Protein AF-A0A7K3BF09-F1 (afdb_monomer_lite)

Secondary structure (DSSP, 8-state):
--HHHHHHHHHHHHHHHHHHHHHHHHHHHHHHHHHHHHHHHHHHHHHHHHHHHHHHHHHHHHHHHHGGGGGG--HHHHHHHHHHHHHHHHHHHHHHHH---HHHHHHHHHHHHHHHHHHHHHHHHTSTT----HHHHHHHHHHHHHHHHHHHHHHHHHHHHHHHHHHSPPP-PPPPP-----

pLDDT: mean 82.43, std 11.71, range [44.44, 94.88]

Structure (mmCIF, N/CA/C/O backbone):
data_AF-A0A7K3BF09-F1
#
_entry.id   AF-A0A7K3BF09-F1
#
loop_
_atom_site.group_PDB
_atom_site.id
_atom_site.type_symbol
_atom_site.label_atom_id
_atom_site.label_alt_id
_atom_site.label_comp_id
_atom_site.label_asym_id
_atom_site.label_entity_id
_atom_site.label_seq_id
_atom_site.pdbx_PDB_ins_code
_atom_site.Cartn_x
_atom_site.Cartn_y
_atom_site.Cartn_z
_atom_site.occupancy
_atom_site.B_iso_or_equiv
_atom_site.auth_seq_id
_atom_site.auth_comp_id
_atom_site.auth_asym_id
_atom_site.auth_atom_id
_atom_site.pdbx_PDB_model_num
ATOM 1 N N . MET A 1 1 ? 43.855 3.390 -68.130 1.00 55.03 1 MET A N 1
ATOM 2 C CA . MET A 1 1 ? 43.190 4.121 -67.025 1.00 55.03 1 MET A CA 1
ATOM 3 C C . MET A 1 1 ? 44.230 4.289 -65.929 1.00 55.03 1 MET A C 1
ATOM 5 O O . MET A 1 1 ? 44.793 3.278 -65.545 1.00 55.03 1 MET A O 1
ATOM 9 N N . SER A 1 2 ? 44.575 5.519 -65.533 1.00 62.72 2 SER A N 1
ATOM 10 C CA . SER A 1 2 ? 45.681 5.781 -64.595 1.00 62.72 2 SER A CA 1
ATOM 11 C C . SER A 1 2 ? 45.340 5.314 -63.176 1.00 62.72 2 SER A C 1
ATOM 13 O O . SER A 1 2 ? 44.215 5.520 -62.718 1.00 62.72 2 SER A O 1
ATOM 15 N N . GLU A 1 3 ? 46.304 4.692 -62.495 1.00 66.94 3 GLU A N 1
ATOM 16 C CA . GLU A 1 3 ? 46.193 4.158 -61.125 1.00 66.94 3 GLU A CA 1
ATOM 17 C C . GLU A 1 3 ? 45.589 5.163 -60.136 1.00 66.94 3 GLU A C 1
ATOM 19 O O . GLU A 1 3 ? 44.781 4.796 -59.287 1.00 66.94 3 GLU A O 1
ATOM 24 N N . GLU A 1 4 ? 45.874 6.451 -60.314 1.00 69.44 4 GLU A N 1
ATOM 25 C CA . GLU A 1 4 ? 45.323 7.552 -59.518 1.00 69.44 4 GLU A CA 1
ATOM 26 C C . GLU A 1 4 ? 43.786 7.582 -59.507 1.00 69.44 4 GLU A C 1
ATOM 28 O O . GLU A 1 4 ? 43.175 7.827 -58.466 1.00 69.44 4 GLU A O 1
ATOM 33 N N . LYS A 1 5 ? 43.131 7.273 -60.637 1.00 72.00 5 LYS A N 1
ATOM 34 C CA . LYS A 1 5 ? 41.661 7.218 -60.710 1.00 72.00 5 LYS A CA 1
ATOM 35 C C . LYS A 1 5 ? 41.100 6.011 -59.963 1.00 72.00 5 LYS A C 1
ATOM 37 O O . LYS A 1 5 ? 40.015 6.112 -59.397 1.00 72.00 5 LYS A O 1
ATOM 42 N N . ALA A 1 6 ? 41.825 4.891 -59.949 1.00 72.25 6 ALA A N 1
ATOM 43 C CA . ALA A 1 6 ? 41.433 3.692 -59.212 1.00 72.25 6 ALA A CA 1
ATOM 44 C C . ALA A 1 6 ? 41.579 3.897 -57.696 1.00 72.25 6 ALA A C 1
ATOM 46 O O . ALA A 1 6 ? 40.680 3.533 -56.939 1.00 72.25 6 ALA A O 1
ATOM 47 N N . VAL A 1 7 ? 42.656 4.562 -57.264 1.00 74.50 7 VAL A N 1
ATOM 48 C CA . VAL A 1 7 ? 42.879 4.947 -55.861 1.00 74.50 7 VAL A CA 1
ATOM 49 C C . VAL A 1 7 ? 41.806 5.929 -55.381 1.00 74.50 7 VAL A C 1
ATOM 51 O O . VAL A 1 7 ? 41.246 5.741 -54.301 1.00 74.50 7 VAL A O 1
ATOM 54 N N . LEU A 1 8 ? 41.445 6.928 -56.196 1.00 74.12 8 LEU A N 1
ATOM 55 C CA . LEU A 1 8 ? 40.387 7.889 -55.862 1.00 74.12 8 LEU A CA 1
ATOM 56 C C . LEU A 1 8 ? 39.009 7.213 -55.717 1.00 74.12 8 LEU A C 1
ATOM 58 O O . LEU A 1 8 ? 38.257 7.520 -54.793 1.00 74.12 8 LEU A O 1
ATOM 62 N N . LEU A 1 9 ? 38.689 6.262 -56.602 1.00 76.50 9 LEU A N 1
ATOM 63 C CA . LEU A 1 9 ? 37.455 5.470 -56.542 1.00 76.50 9 LEU A CA 1
ATOM 64 C C . LEU A 1 9 ? 37.409 4.575 -55.299 1.00 76.50 9 LEU A C 1
ATOM 66 O O . LEU A 1 9 ? 36.387 4.535 -54.616 1.00 76.50 9 LEU A O 1
ATOM 70 N N . ALA A 1 10 ? 38.513 3.901 -54.972 1.00 76.00 10 ALA A N 1
ATOM 71 C CA . ALA A 1 10 ? 38.612 3.079 -53.769 1.00 76.00 10 ALA A CA 1
ATOM 72 C C . ALA A 1 10 ? 38.450 3.918 -52.487 1.00 76.00 10 ALA A C 1
ATOM 74 O O . ALA A 1 10 ? 37.722 3.516 -51.580 1.00 76.00 10 ALA A O 1
ATOM 75 N N . ALA A 1 11 ? 39.056 5.110 -52.435 1.00 74.38 11 ALA A N 1
ATOM 76 C CA . ALA A 1 11 ? 38.911 6.040 -51.316 1.00 74.38 11 ALA A CA 1
ATOM 77 C C . ALA A 1 11 ? 37.466 6.549 -51.159 1.00 74.38 11 ALA A C 1
ATOM 79 O O . ALA A 1 11 ? 36.947 6.589 -50.044 1.00 74.38 11 ALA A O 1
ATOM 80 N N . LEU A 1 12 ? 36.785 6.874 -52.265 1.00 74.62 12 LEU A N 1
ATOM 81 C CA . LEU A 1 12 ? 35.374 7.281 -52.257 1.00 74.62 12 LEU A CA 1
ATOM 82 C C . LEU A 1 12 ? 34.448 6.159 -51.773 1.00 74.62 12 LEU A C 1
ATOM 84 O O . LEU A 1 12 ? 33.561 6.408 -50.959 1.00 74.62 12 LEU A O 1
ATOM 88 N N . ILE A 1 13 ? 34.671 4.923 -52.229 1.00 81.25 13 ILE A N 1
ATOM 89 C CA . ILE A 1 13 ? 33.903 3.751 -51.785 1.00 81.25 13 ILE A CA 1
ATOM 90 C C . ILE A 1 13 ? 34.148 3.486 -50.294 1.00 81.25 13 ILE A C 1
ATOM 92 O O . ILE A 1 13 ? 33.194 3.258 -49.551 1.00 81.25 13 ILE A O 1
ATOM 96 N N . GLY A 1 14 ? 35.399 3.578 -49.833 1.00 73.94 14 GLY A N 1
ATOM 97 C CA . GLY A 1 14 ? 35.750 3.441 -48.419 1.00 73.94 14 GLY A CA 1
ATOM 98 C C . GLY A 1 14 ? 35.088 4.505 -47.538 1.00 73.94 14 GLY A C 1
ATOM 99 O O . GLY A 1 14 ? 34.510 4.175 -46.503 1.00 73.94 14 GLY A O 1
ATOM 100 N N . ALA A 1 15 ? 35.093 5.768 -47.974 1.00 77.62 15 ALA A N 1
ATOM 101 C CA . ALA A 1 15 ? 34.429 6.863 -47.268 1.00 77.62 15 ALA A CA 1
ATOM 102 C C . ALA A 1 15 ? 32.900 6.688 -47.231 1.00 77.62 15 ALA A C 1
ATOM 104 O O . ALA A 1 15 ? 32.284 6.853 -46.177 1.00 77.62 15 ALA A O 1
ATOM 105 N N . ALA A 1 16 ? 32.283 6.288 -48.347 1.00 74.75 16 ALA A N 1
ATOM 106 C CA . ALA A 1 16 ? 30.848 6.016 -48.412 1.00 74.75 16 ALA A CA 1
ATOM 107 C C . ALA A 1 16 ? 30.442 4.838 -47.507 1.00 74.75 16 ALA A C 1
ATOM 109 O O . ALA A 1 16 ? 29.445 4.924 -46.786 1.00 74.75 16 ALA A O 1
ATOM 110 N N . ALA A 1 17 ? 31.238 3.765 -47.487 1.00 77.44 17 ALA A N 1
ATOM 111 C CA . ALA A 1 17 ? 31.029 2.626 -46.598 1.00 77.44 17 ALA A CA 1
ATOM 112 C C . ALA A 1 17 ? 31.164 3.026 -45.119 1.00 77.44 17 ALA A C 1
ATOM 114 O O . ALA A 1 17 ? 30.325 2.641 -44.306 1.00 77.44 17 ALA A O 1
ATOM 115 N N . ALA A 1 18 ? 32.157 3.849 -44.769 1.00 78.06 18 ALA A N 1
ATOM 116 C CA . ALA A 1 18 ? 32.339 4.349 -43.407 1.00 78.06 18 ALA A CA 1
ATOM 117 C C . ALA A 1 18 ? 31.158 5.216 -42.935 1.00 78.06 18 ALA A C 1
ATOM 119 O O . ALA A 1 18 ? 30.708 5.064 -41.800 1.00 78.06 18 ALA A O 1
ATOM 120 N N . ILE A 1 19 ? 30.607 6.072 -43.805 1.00 81.25 19 ILE A N 1
ATOM 121 C CA . ILE A 1 19 ? 29.413 6.880 -43.500 1.00 81.25 19 ILE A CA 1
ATOM 122 C C . ILE A 1 19 ? 28.191 5.982 -43.271 1.00 81.25 19 ILE A C 1
ATOM 124 O O . ILE A 1 19 ? 27.459 6.178 -42.301 1.00 81.25 19 ILE A O 1
ATOM 128 N N . LEU A 1 20 ? 27.982 4.973 -44.122 1.00 81.81 20 LEU A N 1
ATOM 129 C CA . LEU A 1 20 ? 26.885 4.012 -43.971 1.00 81.81 20 LEU A CA 1
ATOM 130 C C . LEU A 1 20 ? 26.991 3.220 -42.664 1.00 81.81 20 LEU A C 1
ATOM 132 O O . LEU A 1 20 ? 26.019 3.134 -41.912 1.00 81.81 20 LEU A O 1
ATOM 136 N N . VAL A 1 21 ? 28.172 2.676 -42.363 1.00 82.88 21 VAL A N 1
ATOM 137 C CA . VAL A 1 21 ? 28.417 1.922 -41.126 1.00 82.88 21 VAL A CA 1
ATOM 138 C C . VAL A 1 21 ? 28.279 2.830 -39.901 1.00 82.88 21 VAL A C 1
ATOM 140 O O . VAL A 1 21 ? 27.625 2.442 -38.935 1.00 82.88 21 VAL A O 1
ATOM 143 N N . GLY A 1 22 ? 28.807 4.056 -39.953 1.00 77.69 22 GLY A N 1
ATOM 144 C CA . GLY A 1 22 ? 28.654 5.055 -38.894 1.00 77.69 22 GLY A CA 1
ATOM 145 C C . GLY A 1 22 ? 27.192 5.441 -38.650 1.00 77.69 22 GLY A C 1
ATOM 146 O O . GLY A 1 22 ? 26.754 5.497 -37.502 1.00 77.69 22 GLY A O 1
ATOM 147 N N . GLY A 1 23 ? 26.404 5.621 -39.713 1.00 80.19 23 GLY A N 1
ATOM 148 C CA . GLY A 1 23 ? 24.969 5.899 -39.626 1.00 80.19 23 GLY A CA 1
ATOM 149 C C . GLY A 1 23 ? 24.168 4.737 -39.031 1.00 80.19 23 GLY A C 1
ATOM 150 O O . GLY A 1 23 ? 23.305 4.953 -38.178 1.00 80.19 23 GLY A O 1
ATOM 151 N N . LEU A 1 24 ? 24.482 3.495 -39.416 1.00 82.19 24 LEU A N 1
ATOM 152 C CA . LEU A 1 24 ? 23.866 2.295 -38.842 1.00 82.19 24 LEU A CA 1
ATOM 153 C C . LEU A 1 24 ? 24.236 2.112 -37.366 1.00 82.19 24 LEU A C 1
ATOM 155 O O . LEU A 1 24 ? 23.359 1.815 -36.554 1.00 82.19 24 LEU A O 1
ATOM 159 N N . ALA A 1 25 ? 25.502 2.332 -37.008 1.00 78.06 25 ALA A N 1
ATOM 160 C CA . ALA A 1 25 ? 25.970 2.279 -35.627 1.00 78.06 25 ALA A CA 1
ATOM 161 C C . ALA A 1 25 ? 25.298 3.358 -34.767 1.00 78.06 25 ALA A C 1
ATOM 163 O O . ALA A 1 25 ? 24.828 3.063 -33.670 1.00 78.06 25 ALA A O 1
ATOM 164 N N . PHE A 1 26 ? 25.161 4.581 -35.287 1.00 79.50 26 PHE A N 1
ATOM 165 C CA . PHE A 1 26 ? 24.436 5.659 -34.618 1.00 79.50 26 PHE A CA 1
ATOM 166 C C . PHE A 1 26 ? 22.953 5.313 -34.424 1.00 79.50 26 PHE A C 1
ATOM 168 O O . PHE A 1 26 ? 22.427 5.430 -33.319 1.00 79.50 26 PHE A O 1
ATOM 175 N N . ALA A 1 27 ? 22.278 4.806 -35.459 1.00 77.44 27 ALA A N 1
ATOM 176 C CA . ALA A 1 27 ? 20.885 4.375 -35.356 1.00 77.44 27 ALA A CA 1
ATOM 177 C C . ALA A 1 27 ? 20.703 3.219 -34.355 1.00 77.44 27 ALA A C 1
ATOM 179 O O . ALA A 1 27 ? 19.726 3.194 -33.602 1.00 77.44 27 ALA A O 1
ATOM 180 N N . ALA A 1 28 ? 21.645 2.272 -34.316 1.00 79.19 28 ALA A N 1
ATOM 181 C CA . ALA A 1 28 ? 21.661 1.189 -33.339 1.00 79.19 28 ALA A CA 1
ATOM 182 C C . ALA A 1 28 ? 21.870 1.716 -31.911 1.00 79.19 28 ALA A C 1
ATOM 184 O O . ALA A 1 28 ? 21.122 1.324 -31.016 1.00 79.19 28 ALA A O 1
ATOM 185 N N . ALA A 1 29 ? 22.800 2.653 -31.711 1.00 74.75 29 ALA A N 1
ATOM 186 C CA . ALA A 1 29 ? 23.048 3.294 -30.423 1.00 74.75 29 ALA A CA 1
ATOM 187 C C . ALA A 1 29 ? 21.816 4.067 -29.926 1.00 74.75 29 ALA A C 1
ATOM 189 O O . ALA A 1 29 ? 21.394 3.886 -28.786 1.00 74.75 29 ALA A O 1
ATOM 190 N N . VAL A 1 30 ? 21.157 4.847 -30.790 1.00 80.81 30 VAL A N 1
ATOM 191 C CA . VAL A 1 30 ? 19.911 5.560 -30.448 1.00 80.81 30 VAL A CA 1
ATOM 192 C C . VAL A 1 30 ? 18.793 4.580 -30.076 1.00 80.81 30 VAL A C 1
ATOM 194 O O . VAL A 1 30 ? 18.089 4.782 -29.082 1.00 80.81 30 VAL A O 1
ATOM 197 N N . ARG A 1 31 ? 18.644 3.478 -30.825 1.00 78.44 31 ARG A N 1
ATOM 198 C CA . ARG A 1 31 ? 17.690 2.400 -30.501 1.00 78.44 31 ARG A CA 1
ATOM 199 C C . ARG A 1 31 ? 18.018 1.703 -29.182 1.00 78.44 31 ARG A C 1
ATOM 201 O O . ARG A 1 31 ? 17.111 1.271 -28.478 1.00 78.44 31 ARG A O 1
ATOM 208 N N . GLN A 1 32 ? 19.294 1.556 -28.852 1.00 79.88 32 GLN A N 1
ATOM 209 C CA . GLN A 1 32 ? 19.719 0.955 -27.594 1.00 79.88 32 GLN A CA 1
ATOM 210 C C . GLN A 1 32 ? 19.424 1.884 -26.415 1.00 79.88 32 GLN A C 1
ATOM 212 O O . GLN A 1 32 ? 18.851 1.433 -25.431 1.00 79.88 32 GLN A O 1
ATOM 217 N N . VAL A 1 33 ? 19.732 3.179 -26.530 1.00 76.44 33 VAL A N 1
ATOM 218 C CA . VAL A 1 33 ? 19.448 4.177 -25.486 1.00 76.44 33 VAL A CA 1
ATOM 219 C C . VAL A 1 33 ? 17.947 4.287 -25.215 1.00 76.44 33 VAL A C 1
ATOM 221 O O . VAL A 1 33 ? 17.534 4.282 -24.059 1.00 76.44 33 VAL A O 1
ATOM 224 N N . THR A 1 34 ? 17.120 4.325 -26.263 1.00 79.75 34 THR A N 1
ATOM 225 C CA . THR A 1 34 ? 15.651 4.359 -26.118 1.00 79.75 34 THR A CA 1
ATOM 226 C C . THR A 1 34 ? 15.115 3.109 -25.425 1.00 79.75 34 THR A C 1
ATOM 228 O O . THR A 1 34 ? 14.362 3.236 -24.463 1.00 79.75 34 THR A O 1
ATOM 231 N N . LYS A 1 35 ? 15.574 1.915 -25.818 1.00 76.62 35 LYS A N 1
ATOM 232 C CA . LYS A 1 35 ? 15.224 0.665 -25.122 1.00 76.62 35 LYS A CA 1
ATOM 233 C C . LYS A 1 35 ? 15.660 0.665 -23.657 1.00 76.62 35 LYS A C 1
ATOM 235 O O . LYS A 1 35 ? 14.892 0.250 -22.797 1.00 76.62 35 LYS A O 1
ATOM 240 N N . SER A 1 36 ? 16.870 1.132 -23.356 1.00 76.12 36 SER A N 1
ATOM 241 C CA . SER A 1 36 ? 17.354 1.222 -21.974 1.00 76.12 36 SER A CA 1
ATOM 242 C C . SER A 1 36 ? 16.503 2.180 -21.139 1.00 76.12 36 SER A C 1
ATOM 244 O O . SER A 1 36 ? 16.180 1.867 -19.997 1.00 76.12 36 SER A O 1
ATOM 246 N N . ALA A 1 37 ? 16.093 3.315 -21.711 1.00 75.38 37 ALA A N 1
ATOM 247 C CA . ALA A 1 37 ? 15.212 4.265 -21.043 1.00 75.38 37 ALA A CA 1
ATOM 248 C C . ALA A 1 37 ? 13.815 3.676 -20.781 1.00 75.38 37 ALA A C 1
ATOM 250 O O . ALA A 1 37 ? 13.260 3.887 -19.706 1.00 75.38 37 ALA A O 1
ATOM 251 N N . GLU A 1 38 ? 13.251 2.914 -21.722 1.00 79.19 38 GLU A N 1
ATOM 252 C CA . GLU A 1 38 ? 11.984 2.192 -21.523 1.00 79.19 38 GLU A CA 1
ATOM 253 C C . GLU A 1 38 ? 12.090 1.184 -20.372 1.00 79.19 38 GLU A C 1
ATOM 255 O O . GLU A 1 38 ? 11.274 1.218 -19.452 1.00 79.19 38 GLU A O 1
ATOM 260 N N . ILE A 1 39 ? 13.146 0.364 -20.360 1.00 80.31 39 ILE A N 1
ATOM 261 C CA . ILE A 1 39 ? 13.388 -0.629 -19.302 1.00 80.31 39 ILE A CA 1
ATOM 262 C C . ILE A 1 39 ? 13.529 0.043 -17.931 1.00 80.31 39 ILE A C 1
ATOM 264 O O . ILE A 1 39 ? 12.939 -0.419 -16.958 1.00 80.31 39 ILE A O 1
ATOM 268 N N . GLN A 1 40 ? 14.275 1.149 -17.843 1.00 77.19 40 GLN A N 1
ATOM 269 C CA . GLN A 1 40 ? 14.436 1.890 -16.587 1.00 77.19 40 GLN A CA 1
ATOM 270 C C . GLN A 1 40 ? 13.110 2.467 -16.082 1.00 77.19 40 GLN A C 1
ATOM 272 O O . GLN A 1 40 ? 12.851 2.442 -14.880 1.00 77.19 40 GLN A O 1
ATOM 277 N N . ARG A 1 41 ? 12.253 2.963 -16.983 1.00 81.38 41 ARG A N 1
ATOM 278 C CA . ARG A 1 41 ? 10.928 3.485 -16.615 1.00 81.38 41 ARG A CA 1
ATOM 279 C C . ARG A 1 41 ? 10.008 2.380 -16.119 1.00 81.38 41 ARG A C 1
ATOM 281 O O . ARG A 1 41 ? 9.346 2.577 -15.104 1.00 81.38 41 ARG A O 1
ATOM 288 N N . ASP A 1 42 ? 10.001 1.232 -16.789 1.00 81.81 42 ASP A N 1
ATOM 289 C CA . ASP A 1 42 ? 9.216 0.077 -16.355 1.00 81.81 42 ASP A CA 1
ATOM 290 C C . ASP A 1 42 ? 9.707 -0.432 -14.994 1.00 81.81 42 ASP A C 1
ATOM 292 O O . ASP A 1 42 ? 8.904 -0.656 -14.091 1.00 81.81 42 ASP A O 1
ATOM 296 N N . GLN A 1 43 ? 11.024 -0.538 -14.797 1.00 82.56 43 GLN A N 1
ATOM 297 C CA . GLN A 1 43 ? 11.602 -0.927 -13.512 1.00 82.56 43 GLN A CA 1
ATOM 298 C C . GLN A 1 43 ? 11.222 0.055 -12.395 1.00 82.56 43 GLN A C 1
ATOM 300 O O . GLN A 1 43 ? 10.799 -0.381 -11.325 1.00 82.56 43 GLN A O 1
ATOM 305 N N . ALA A 1 44 ? 11.325 1.363 -12.646 1.00 85.75 44 ALA A N 1
ATOM 306 C CA . ALA A 1 44 ? 10.943 2.391 -11.682 1.00 85.75 44 ALA A CA 1
ATOM 307 C C . ALA A 1 44 ? 9.447 2.326 -11.338 1.00 85.75 44 ALA A C 1
ATOM 309 O O . ALA A 1 44 ? 9.080 2.448 -10.170 1.00 85.75 44 ALA A O 1
ATOM 310 N N . PHE A 1 45 ? 8.587 2.084 -12.332 1.00 87.12 45 PHE A N 1
ATOM 311 C CA . PHE A 1 45 ? 7.151 1.914 -12.122 1.00 87.12 45 PHE A CA 1
ATOM 312 C C . PHE A 1 45 ? 6.846 0.704 -11.228 1.00 87.12 45 PHE A C 1
ATOM 314 O O . PHE A 1 45 ? 6.179 0.848 -10.203 1.00 87.12 45 PHE A O 1
ATOM 321 N N . TRP A 1 46 ? 7.378 -0.475 -11.565 1.00 84.19 46 TRP A N 1
ATOM 322 C CA . TRP A 1 46 ? 7.134 -1.696 -10.790 1.00 84.19 46 TRP A CA 1
ATOM 323 C C . TRP A 1 46 ? 7.719 -1.624 -9.379 1.00 84.19 46 TRP A C 1
ATOM 325 O O . TRP A 1 46 ? 7.133 -2.160 -8.435 1.00 84.19 46 TRP A O 1
ATOM 335 N N . GLN A 1 47 ? 8.856 -0.945 -9.215 1.00 88.25 47 GLN A N 1
ATOM 336 C CA . GLN A 1 47 ? 9.432 -0.687 -7.902 1.00 88.25 47 GLN A CA 1
ATOM 337 C C . GLN A 1 47 ? 8.519 0.220 -7.069 1.00 88.25 47 GLN A C 1
ATOM 339 O O . GLN A 1 47 ? 8.155 -0.156 -5.957 1.00 88.25 47 GLN A O 1
ATOM 344 N N . ALA A 1 48 ? 8.048 1.338 -7.630 1.00 87.94 48 ALA A N 1
ATOM 345 C CA . ALA A 1 48 ? 7.118 2.238 -6.947 1.00 87.94 48 ALA A CA 1
ATOM 346 C C . ALA A 1 48 ? 5.801 1.542 -6.553 1.00 87.94 48 ALA A C 1
ATOM 348 O O . ALA A 1 48 ? 5.260 1.784 -5.470 1.00 87.94 48 ALA A O 1
ATOM 349 N N . GLN A 1 49 ? 5.293 0.645 -7.402 1.00 89.44 49 GLN A N 1
ATOM 350 C CA . GLN A 1 49 ? 4.101 -0.148 -7.105 1.00 89.44 49 GLN A CA 1
ATOM 351 C C . GLN A 1 49 ? 4.345 -1.131 -5.951 1.00 89.44 49 GLN A C 1
ATOM 353 O O . GLN A 1 49 ? 3.553 -1.178 -5.009 1.00 89.44 49 GLN A O 1
ATOM 358 N N . ARG A 1 50 ? 5.465 -1.867 -5.965 1.00 90.38 50 ARG A N 1
ATOM 359 C CA . ARG A 1 50 ? 5.850 -2.769 -4.864 1.00 90.38 50 ARG A CA 1
ATOM 360 C C . ARG A 1 50 ? 6.013 -2.019 -3.541 1.00 90.38 50 ARG A C 1
ATOM 362 O O . ARG A 1 50 ? 5.552 -2.505 -2.503 1.00 90.38 50 ARG A O 1
ATOM 369 N N . ASP A 1 51 ? 6.639 -0.849 -3.578 1.00 92.19 51 ASP A N 1
ATOM 370 C CA . ASP A 1 51 ? 6.839 -0.015 -2.396 1.00 92.19 51 ASP A CA 1
ATOM 371 C C . ASP A 1 51 ? 5.493 0.477 -1.853 1.00 92.19 51 ASP A C 1
ATOM 373 O O . ASP A 1 51 ? 5.236 0.361 -0.655 1.00 92.19 51 ASP A O 1
ATOM 377 N N . SER A 1 52 ? 4.581 0.903 -2.735 1.00 92.88 52 SER A N 1
ATOM 378 C CA . SER A 1 52 ? 3.215 1.297 -2.358 1.00 92.88 52 SER A CA 1
ATOM 379 C C . SER A 1 52 ? 2.447 0.147 -1.697 1.00 92.88 52 SER A C 1
ATOM 381 O O . SER A 1 52 ? 1.789 0.345 -0.675 1.00 92.88 52 SER A O 1
ATOM 383 N N . TYR A 1 53 ? 2.557 -1.073 -2.238 1.00 94.12 53 TYR A N 1
ATOM 384 C CA . TYR A 1 53 ? 1.892 -2.265 -1.689 1.00 94.12 53 TYR A CA 1
ATOM 385 C C . TYR A 1 53 ? 2.411 -2.573 -0.290 1.00 94.12 53 TYR A C 1
ATOM 387 O O . TYR A 1 53 ? 1.639 -2.784 0.646 1.00 94.12 53 TYR A O 1
ATOM 395 N N . THR A 1 54 ? 3.734 -2.550 -0.144 1.00 94.06 54 THR A N 1
ATOM 396 C CA . THR A 1 54 ? 4.410 -2.830 1.122 1.00 94.06 54 THR A CA 1
ATOM 397 C C . THR A 1 54 ? 4.043 -1.793 2.178 1.00 94.06 54 THR A C 1
ATOM 399 O O . THR A 1 54 ? 3.690 -2.164 3.296 1.00 94.06 54 THR A O 1
ATOM 402 N N . GLN A 1 55 ? 4.072 -0.504 1.832 1.00 94.12 55 GLN A N 1
ATOM 403 C CA . GLN A 1 55 ? 3.725 0.583 2.747 1.00 94.12 55 GLN A CA 1
ATOM 404 C C . GLN A 1 55 ? 2.274 0.487 3.224 1.00 94.12 55 GLN A C 1
ATOM 406 O O . GLN A 1 55 ? 2.032 0.565 4.429 1.00 94.12 55 GLN A O 1
ATOM 411 N N . PHE A 1 56 ? 1.325 0.263 2.308 1.00 94.81 56 PHE A N 1
ATOM 412 C CA . PHE A 1 56 ? -0.089 0.154 2.661 1.00 94.81 56 PHE A CA 1
ATOM 413 C C . PHE A 1 56 ? -0.368 -1.056 3.559 1.00 94.81 56 PHE A C 1
ATOM 415 O O . PHE A 1 56 ? -0.984 -0.912 4.613 1.00 94.81 56 PHE A O 1
ATOM 422 N N . ILE A 1 57 ? 0.128 -2.243 3.191 1.00 94.88 57 ILE A N 1
ATOM 423 C CA . ILE A 1 57 ? -0.073 -3.466 3.985 1.00 94.88 57 ILE A CA 1
ATOM 424 C C . ILE A 1 57 ? 0.601 -3.360 5.355 1.00 94.88 57 ILE A C 1
ATOM 426 O O . ILE A 1 57 ? 0.028 -3.796 6.351 1.00 94.88 57 ILE A O 1
ATOM 430 N N . THR A 1 58 ? 1.790 -2.757 5.431 1.00 94.25 58 THR A N 1
ATOM 431 C CA . THR A 1 58 ? 2.483 -2.544 6.710 1.00 94.25 58 THR A CA 1
ATOM 432 C C . THR A 1 58 ? 1.683 -1.606 7.609 1.00 94.25 58 THR A C 1
ATOM 434 O O . THR A 1 58 ? 1.433 -1.943 8.762 1.00 94.25 58 THR A O 1
ATOM 437 N N . ALA A 1 59 ? 1.217 -0.469 7.081 1.00 93.44 59 ALA A N 1
ATOM 438 C CA . ALA A 1 59 ? 0.380 0.455 7.844 1.00 93.44 59 ALA A CA 1
ATOM 439 C C . ALA A 1 59 ? -0.926 -0.212 8.311 1.00 93.44 59 ALA A C 1
ATOM 441 O O . ALA A 1 59 ? -1.314 -0.057 9.466 1.00 93.44 59 ALA A O 1
ATOM 442 N N . ALA A 1 60 ? -1.569 -1.003 7.448 1.00 93.12 60 ALA A N 1
ATOM 443 C CA . ALA A 1 60 ? -2.788 -1.729 7.787 1.00 93.12 60 ALA A CA 1
ATOM 444 C C . ALA A 1 60 ? -2.552 -2.760 8.904 1.00 93.12 60 ALA A C 1
ATOM 446 O O . ALA A 1 60 ? -3.316 -2.802 9.867 1.00 93.12 60 ALA A O 1
ATOM 447 N N . HIS A 1 61 ? -1.482 -3.556 8.823 1.00 92.88 61 HIS A N 1
ATOM 448 C CA . HIS A 1 61 ? -1.136 -4.514 9.875 1.00 92.88 61 HIS A CA 1
ATOM 449 C C . HIS A 1 61 ? -0.821 -3.838 11.210 1.00 92.88 61 HIS A C 1
ATOM 451 O O . HIS A 1 61 ? -1.279 -4.321 12.245 1.00 92.88 61 HIS A O 1
ATOM 457 N N . GLU A 1 62 ? -0.081 -2.728 11.204 1.00 90.88 62 GLU A N 1
ATOM 458 C CA . GLU A 1 62 ? 0.215 -1.989 12.435 1.00 90.88 62 GLU A CA 1
ATOM 459 C C . GLU A 1 62 ? -1.061 -1.431 13.069 1.00 90.88 62 GLU A C 1
ATOM 461 O O . GLU A 1 62 ? -1.262 -1.600 14.271 1.00 90.88 62 GLU A O 1
ATOM 466 N N . CYS A 1 63 ? -1.987 -0.885 12.273 1.00 89.12 63 CYS A N 1
ATOM 467 C CA . CYS A 1 63 ? -3.300 -0.487 12.779 1.00 89.12 63 CYS A CA 1
ATOM 468 C C . CYS A 1 63 ? -4.042 -1.671 13.425 1.00 89.12 63 CYS A C 1
ATOM 470 O O . CYS A 1 63 ? -4.518 -1.545 14.550 1.00 89.12 63 CYS A O 1
ATOM 472 N N . VAL A 1 64 ? -4.110 -2.843 12.776 1.00 89.00 64 VAL A N 1
ATOM 473 C CA . VAL A 1 64 ? -4.741 -4.041 13.375 1.00 89.00 64 VAL A CA 1
ATOM 474 C C . VAL A 1 64 ? -4.068 -4.445 14.682 1.00 89.00 64 VAL A C 1
ATOM 476 O O . VAL A 1 64 ? -4.755 -4.783 15.648 1.00 89.00 64 VAL A O 1
ATOM 479 N N . ARG A 1 65 ? -2.733 -4.430 14.722 1.00 88.75 65 ARG A N 1
ATOM 480 C CA . ARG A 1 65 ? -1.965 -4.817 15.906 1.00 88.75 65 ARG A CA 1
ATOM 481 C C . ARG A 1 65 ? -2.344 -3.954 17.106 1.00 88.75 65 ARG A C 1
ATOM 483 O O . ARG A 1 65 ? -2.587 -4.507 18.177 1.00 88.75 65 ARG A O 1
ATOM 490 N N . MET A 1 66 ? -2.457 -2.641 16.914 1.00 82.50 66 MET A N 1
ATOM 491 C CA . MET A 1 66 ? -2.865 -1.717 17.977 1.00 82.50 66 MET A CA 1
ATOM 492 C C . MET A 1 66 ? -4.316 -1.929 18.420 1.00 82.50 66 MET A C 1
ATOM 494 O O . MET A 1 66 ? -4.639 -1.816 19.598 1.00 82.50 66 MET A O 1
ATOM 498 N N . LEU A 1 67 ? -5.192 -2.336 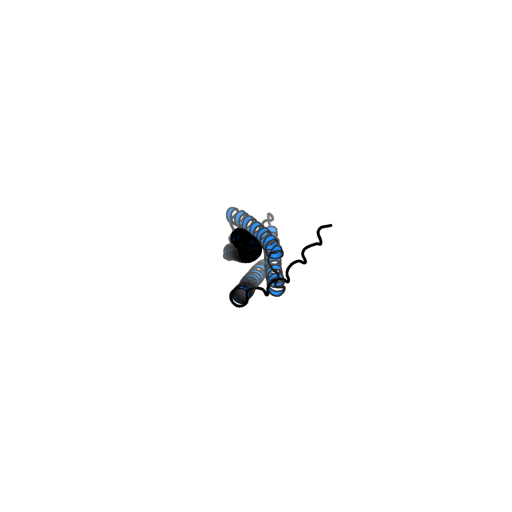17.501 1.00 82.56 67 LEU A N 1
ATOM 499 C CA . LEU A 1 67 ? -6.592 -2.643 17.806 1.00 82.56 67 LEU A CA 1
ATOM 500 C C . LEU A 1 67 ? -6.790 -3.959 18.574 1.00 82.56 67 LEU A C 1
ATOM 502 O O . LEU A 1 67 ? -7.905 -4.256 19.006 1.00 82.56 67 LEU A O 1
ATOM 506 N N . ARG A 1 68 ? -5.748 -4.778 18.762 1.00 80.06 68 ARG A N 1
ATOM 507 C CA . ARG A 1 68 ? -5.867 -6.078 19.441 1.00 80.06 68 ARG A CA 1
ATOM 508 C C . ARG A 1 68 ? -6.249 -5.942 20.916 1.00 80.06 68 ARG A C 1
ATOM 510 O O . ARG A 1 68 ? -7.002 -6.775 21.414 1.00 80.06 68 ARG A O 1
ATOM 517 N N . HIS A 1 69 ? -5.779 -4.886 21.575 1.00 79.94 69 HIS A N 1
ATOM 518 C CA . HIS A 1 69 ? -6.026 -4.608 22.992 1.00 79.94 69 HIS A CA 1
ATOM 519 C C . HIS A 1 69 ? -6.872 -3.348 23.183 1.00 79.94 69 HIS A C 1
ATOM 521 O O . HIS A 1 69 ? -6.693 -2.604 24.144 1.00 79.94 69 HIS A O 1
ATOM 527 N N . PHE A 1 70 ? -7.826 -3.119 22.271 1.00 78.19 70 PHE A N 1
ATOM 528 C CA . PHE A 1 70 ? -8.589 -1.875 22.249 1.00 78.19 70 PHE A CA 1
ATOM 529 C C . PHE A 1 70 ? -9.364 -1.600 23.546 1.00 78.19 70 PHE A C 1
ATOM 531 O O . PHE A 1 70 ? -9.725 -0.464 23.807 1.00 78.19 70 PHE A O 1
ATOM 538 N N . GLU A 1 71 ? -9.623 -2.607 24.377 1.00 77.69 71 GLU A N 1
ATOM 539 C CA . GLU A 1 71 ? -10.347 -2.472 25.644 1.00 77.69 71 GLU A CA 1
ATOM 540 C C . GLU A 1 71 ? -9.565 -1.668 26.698 1.00 77.69 71 GLU A C 1
ATOM 542 O O . GLU A 1 71 ? -10.194 -0.977 27.501 1.00 77.69 71 GLU A O 1
ATOM 547 N N . SER A 1 72 ? -8.229 -1.666 26.639 1.00 78.69 72 SER A N 1
ATOM 548 C CA . SER A 1 72 ? -7.335 -1.057 27.633 1.00 78.69 72 SER A CA 1
ATOM 549 C C . SER A 1 72 ? -6.298 -0.112 27.007 1.00 78.69 72 SER A C 1
ATOM 551 O O . SER A 1 72 ? -5.124 -0.177 27.358 1.00 78.69 72 SER A O 1
ATOM 553 N N . ILE A 1 73 ? -6.721 0.735 26.063 1.00 80.25 73 ILE A N 1
ATOM 554 C CA . ILE A 1 73 ? -5.836 1.690 25.375 1.00 80.25 73 ILE A CA 1
ATOM 555 C C . ILE A 1 73 ? -5.448 2.831 26.329 1.00 80.25 73 ILE A C 1
ATOM 557 O O . ILE A 1 73 ? -6.316 3.526 26.861 1.00 80.25 73 ILE A O 1
ATOM 561 N N . SER A 1 74 ? -4.148 3.039 26.506 1.00 82.12 74 SER A N 1
ATOM 562 C CA . SER A 1 74 ? -3.549 4.195 27.182 1.00 82.12 74 SER A CA 1
ATOM 563 C C . SER A 1 74 ? -3.503 5.444 26.285 1.00 82.12 74 SER A C 1
ATOM 565 O O . SER A 1 74 ? -3.539 5.342 25.063 1.00 82.12 74 SER A O 1
ATOM 567 N N . GLU A 1 75 ? -3.365 6.649 26.856 1.00 79.19 75 GLU A N 1
ATOM 568 C CA . GLU A 1 75 ? -3.241 7.894 26.060 1.00 79.19 75 GLU A CA 1
ATOM 569 C C . GLU A 1 75 ? -2.073 7.866 25.056 1.00 79.19 75 GLU A C 1
ATOM 571 O O . GLU A 1 75 ? -2.205 8.378 23.948 1.00 79.19 75 GLU A O 1
ATOM 576 N N . ALA A 1 76 ? -0.954 7.214 25.388 1.00 83.25 76 ALA A N 1
ATOM 577 C CA . ALA A 1 76 ? 0.163 7.066 24.452 1.00 83.25 76 ALA A CA 1
ATOM 578 C C . ALA A 1 76 ? -0.209 6.178 23.248 1.00 83.25 76 ALA A C 1
ATOM 580 O O . ALA A 1 76 ? 0.102 6.502 22.103 1.00 83.25 76 ALA A O 1
ATOM 581 N N . GLU A 1 77 ? -0.929 5.080 23.487 1.00 84.25 77 GLU A N 1
ATOM 582 C CA . GLU A 1 77 ? -1.407 4.195 22.419 1.00 84.25 77 GLU A CA 1
ATOM 583 C C . GLU A 1 77 ? -2.469 4.879 21.545 1.00 84.25 77 GLU A C 1
ATOM 585 O O . GLU A 1 77 ? -2.536 4.617 20.344 1.00 84.25 77 GLU A O 1
ATOM 590 N N . TRP A 1 78 ? -3.258 5.804 22.102 1.00 82.62 78 TRP A N 1
ATOM 591 C CA . TRP A 1 78 ? -4.190 6.636 21.335 1.00 82.62 78 TRP A CA 1
ATOM 592 C C . TRP A 1 78 ? -3.483 7.503 20.291 1.00 82.62 78 TRP A C 1
ATOM 594 O O . TRP A 1 78 ? -3.915 7.560 19.134 1.00 82.62 78 TRP A O 1
ATOM 604 N N . GLU A 1 79 ? -2.382 8.150 20.671 1.00 86.06 79 GLU A N 1
ATOM 605 C CA . GLU A 1 79 ? -1.561 8.925 19.738 1.00 86.06 79 GLU A CA 1
ATOM 606 C C . GLU A 1 79 ? -0.925 8.032 18.667 1.00 86.06 79 GLU A C 1
ATOM 608 O O . GLU A 1 79 ? -0.908 8.386 17.483 1.00 86.06 79 GLU A O 1
ATOM 613 N N . GLU A 1 80 ? -0.458 6.840 19.045 1.00 87.69 80 GLU A N 1
ATOM 614 C CA . GLU A 1 80 ? 0.088 5.884 18.083 1.00 87.69 80 GLU A CA 1
ATOM 615 C C . GLU A 1 80 ? -0.964 5.380 17.087 1.00 87.69 80 GLU A C 1
ATOM 617 O O . GLU A 1 80 ? -0.676 5.305 15.889 1.00 87.69 80 GLU A O 1
ATOM 622 N N . ILE A 1 81 ? -2.187 5.082 17.539 1.00 85.88 81 ILE A N 1
ATOM 623 C CA . ILE A 1 81 ? -3.306 4.693 16.667 1.00 85.88 81 ILE A CA 1
ATOM 624 C C . ILE A 1 81 ? -3.615 5.814 15.671 1.00 85.88 81 ILE A C 1
ATOM 626 O O . ILE A 1 81 ? -3.762 5.548 14.476 1.00 85.88 81 ILE A O 1
ATOM 630 N N . ALA A 1 82 ? -3.675 7.068 16.130 1.00 86.69 82 ALA A N 1
ATOM 631 C CA . ALA A 1 82 ? -3.912 8.216 15.258 1.00 86.69 82 ALA A CA 1
ATOM 632 C C . ALA A 1 82 ? -2.811 8.359 14.194 1.00 86.69 82 ALA A C 1
ATOM 634 O O . ALA A 1 82 ? -3.107 8.495 13.006 1.00 86.69 82 ALA A O 1
ATOM 635 N N . LYS A 1 83 ? -1.545 8.231 14.602 1.00 90.38 83 LYS A N 1
ATOM 636 C CA . LYS A 1 83 ? -0.384 8.292 13.706 1.00 90.38 83 LYS A CA 1
ATOM 637 C C . LYS A 1 83 ? -0.391 7.177 12.661 1.00 90.38 83 LYS A C 1
ATOM 639 O O . LYS A 1 83 ? -0.082 7.412 11.492 1.00 90.38 83 LYS A O 1
ATOM 644 N N . TRP A 1 84 ? -0.713 5.948 13.058 1.00 91.25 84 TRP A N 1
ATOM 645 C CA . TRP A 1 84 ? -0.780 4.825 12.121 1.00 91.25 84 TRP A CA 1
ATOM 646 C C . TRP A 1 84 ? -1.974 4.929 11.173 1.00 91.25 84 TRP A C 1
ATOM 648 O O . TRP A 1 84 ? -1.833 4.611 9.992 1.00 91.25 84 TRP A O 1
ATOM 658 N N . HIS A 1 85 ? -3.107 5.460 11.634 1.00 91.19 85 HIS A N 1
ATOM 659 C CA . HIS A 1 85 ? -4.253 5.757 10.774 1.00 91.19 85 HIS A CA 1
ATOM 660 C C . HIS A 1 85 ? -3.941 6.841 9.728 1.00 91.19 85 HIS A C 1
ATOM 662 O O . HIS A 1 85 ? -4.296 6.697 8.553 1.00 91.19 85 HIS A O 1
ATOM 668 N N . GLU A 1 86 ? -3.205 7.886 10.106 1.00 92.88 86 GLU A N 1
ATOM 669 C CA . GLU A 1 86 ? -2.722 8.899 9.163 1.00 92.88 86 GLU A CA 1
ATOM 670 C C . GLU A 1 86 ? -1.781 8.279 8.119 1.00 92.88 86 GLU A C 1
ATOM 672 O O . GLU A 1 86 ? -1.987 8.443 6.913 1.00 92.88 86 GLU A O 1
ATOM 677 N N . LYS A 1 87 ? -0.804 7.473 8.555 1.00 94.12 87 LYS A N 1
ATOM 678 C CA . LYS A 1 87 ? 0.089 6.729 7.648 1.00 94.12 87 LYS A CA 1
ATOM 679 C C . LYS A 1 87 ? -0.673 5.801 6.705 1.00 94.12 87 LYS A C 1
ATOM 681 O O . LYS A 1 87 ? -0.325 5.698 5.528 1.00 94.12 87 LYS A O 1
ATOM 686 N N . LEU A 1 88 ? -1.716 5.133 7.192 1.00 94.19 88 LEU A N 1
ATOM 687 C CA . LEU A 1 88 ? -2.592 4.313 6.361 1.00 94.19 88 LEU A CA 1
ATOM 688 C C . LEU A 1 88 ? -3.308 5.168 5.304 1.00 94.19 88 LEU A C 1
ATOM 690 O O . LEU A 1 88 ? -3.401 4.771 4.149 1.00 94.19 88 LEU A O 1
ATOM 694 N N . SER A 1 89 ? -3.777 6.360 5.671 1.00 93.81 89 SER A N 1
ATOM 695 C CA . SER A 1 89 ? -4.446 7.287 4.747 1.00 93.81 89 SER A CA 1
ATOM 696 C C . SER A 1 89 ? -3.505 7.835 3.670 1.00 93.81 89 SER A C 1
ATOM 698 O O . SER A 1 89 ? -3.874 7.908 2.494 1.00 93.81 89 SER A O 1
ATOM 700 N N . LEU A 1 90 ? -2.269 8.163 4.044 1.00 93.81 90 LEU A N 1
ATOM 701 C CA . LEU A 1 90 ? -1.236 8.602 3.106 1.00 93.81 90 LEU A CA 1
ATOM 702 C C . LEU A 1 90 ? -0.824 7.470 2.157 1.00 93.81 90 LEU A C 1
ATOM 704 O O . LEU A 1 90 ? -0.818 7.656 0.940 1.00 93.81 90 LEU A O 1
ATOM 708 N N . SER A 1 91 ? -0.549 6.279 2.695 1.00 94.31 91 SER A N 1
ATOM 709 C CA . SER A 1 91 ? -0.188 5.108 1.883 1.00 94.31 91 SER A CA 1
ATOM 710 C C . SER A 1 91 ? -1.335 4.638 0.987 1.00 94.31 91 SER A C 1
ATOM 712 O O . SER A 1 91 ? -1.079 4.223 -0.137 1.00 94.31 91 SER A O 1
ATOM 714 N N . TYR A 1 92 ? -2.594 4.774 1.417 1.00 94.56 92 TYR A N 1
ATOM 715 C CA . TYR A 1 92 ? -3.767 4.554 0.565 1.00 94.56 92 TYR A CA 1
ATOM 716 C C . TYR A 1 92 ? -3.761 5.496 -0.640 1.00 94.56 92 TYR A C 1
ATOM 718 O O . TYR A 1 92 ? -3.930 5.065 -1.777 1.00 94.56 92 TYR A O 1
ATOM 726 N N . SER A 1 93 ? -3.526 6.785 -0.398 1.00 92.56 93 SER A N 1
ATOM 727 C CA . SER A 1 93 ? -3.513 7.794 -1.459 1.00 92.56 93 SER A CA 1
ATOM 728 C C . SER A 1 93 ? -2.390 7.524 -2.464 1.00 92.56 93 SER A C 1
ATOM 730 O O . SER A 1 93 ? -2.625 7.555 -3.669 1.00 92.56 93 SER A O 1
ATOM 732 N N . ALA A 1 94 ? -1.195 7.169 -1.977 1.00 89.94 94 ALA A N 1
ATOM 733 C CA . ALA A 1 94 ? -0.079 6.746 -2.821 1.00 89.94 94 ALA A CA 1
ATOM 734 C C . ALA A 1 94 ? -0.402 5.466 -3.615 1.00 89.94 94 ALA A C 1
ATOM 736 O O . ALA A 1 94 ? -0.117 5.383 -4.809 1.00 89.94 94 ALA A O 1
ATOM 737 N N . LEU A 1 95 ? -1.061 4.495 -2.979 1.00 91.88 95 LEU A N 1
ATOM 738 C CA . LEU A 1 95 ? -1.484 3.247 -3.607 1.00 91.88 95 LEU A CA 1
ATOM 739 C C . LEU A 1 95 ? -2.455 3.485 -4.773 1.00 91.88 95 LEU A C 1
ATOM 741 O O . LEU A 1 95 ? -2.323 2.850 -5.816 1.00 91.88 95 LEU A O 1
ATOM 745 N N . LEU A 1 96 ? -3.403 4.419 -4.646 1.00 90.56 96 LEU A N 1
ATOM 746 C CA . LEU A 1 96 ? -4.347 4.732 -5.729 1.00 90.56 96 LEU A CA 1
ATOM 747 C C . LEU A 1 96 ? -3.674 5.301 -6.986 1.00 90.56 96 LEU A C 1
ATOM 749 O O . LEU A 1 96 ? -4.234 5.183 -8.079 1.00 90.56 96 LEU A O 1
ATOM 753 N N . LEU A 1 97 ? -2.495 5.912 -6.838 1.00 86.88 97 LEU A N 1
ATOM 754 C CA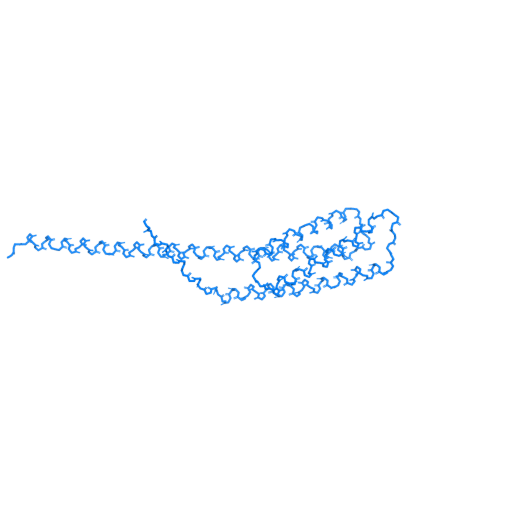 . LEU A 1 97 ? -1.713 6.445 -7.954 1.00 86.88 97 LEU A CA 1
ATOM 755 C C . LEU A 1 97 ? -0.935 5.353 -8.697 1.00 86.88 97 LEU A C 1
ATOM 757 O O . LEU A 1 97 ? -0.615 5.531 -9.871 1.00 86.88 97 LEU A O 1
ATOM 761 N N . THR A 1 98 ? -0.630 4.235 -8.033 1.00 84.81 98 THR A N 1
ATOM 762 C CA . THR A 1 98 ? 0.213 3.162 -8.584 1.00 84.81 98 THR A CA 1
ATOM 763 C C . THR A 1 98 ? -0.573 1.908 -8.972 1.00 84.81 98 THR A C 1
ATOM 765 O O . THR A 1 98 ? -0.148 1.176 -9.862 1.00 84.81 98 THR A O 1
ATOM 768 N N . VAL A 1 99 ? -1.742 1.665 -8.370 1.00 86.81 99 VAL A N 1
ATOM 769 C CA . VAL A 1 99 ? -2.604 0.514 -8.679 1.00 86.81 99 VAL A CA 1
ATOM 770 C C . VAL A 1 99 ? -3.417 0.736 -9.951 1.00 86.81 99 VAL A C 1
ATOM 772 O O . VAL A 1 99 ? -4.294 1.607 -10.012 1.00 86.81 99 VAL A O 1
ATOM 775 N N . LEU A 1 100 ? -3.201 -0.149 -10.925 1.00 80.94 100 LEU A N 1
ATOM 776 C CA . LEU A 1 100 ? -4.033 -0.266 -12.125 1.00 80.94 100 LEU A CA 1
ATOM 777 C C . LEU A 1 100 ? -5.157 -1.302 -11.970 1.00 80.94 100 LEU A C 1
ATOM 779 O O . LEU A 1 100 ? -6.202 -1.155 -12.600 1.00 80.94 100 LEU A O 1
ATOM 783 N N . ASP A 1 101 ? -4.961 -2.325 -11.134 1.00 87.12 101 ASP A N 1
ATOM 784 C CA . ASP A 1 101 ? -5.934 -3.403 -10.951 1.00 87.12 101 ASP A CA 1
ATOM 785 C C . ASP A 1 101 ? -7.171 -2.918 -10.149 1.00 87.12 101 ASP A C 1
ATOM 787 O O . ASP A 1 101 ? -7.032 -2.439 -9.014 1.00 87.12 101 ASP A O 1
ATOM 791 N N . PRO A 1 102 ? -8.391 -3.019 -10.712 1.00 88.56 102 PRO A N 1
ATOM 792 C CA . PRO A 1 102 ? -9.608 -2.554 -10.052 1.00 88.56 102 PRO A CA 1
ATOM 793 C C . PRO A 1 102 ? -9.979 -3.381 -8.811 1.00 88.56 102 PRO A C 1
ATOM 795 O O . PRO A 1 102 ? -10.520 -2.809 -7.865 1.00 88.56 102 PRO A O 1
ATOM 798 N N . GLU A 1 103 ? -9.660 -4.679 -8.772 1.00 90.56 103 GLU A N 1
ATOM 799 C CA . GLU A 1 103 ? -9.904 -5.558 -7.618 1.00 90.56 103 GLU A CA 1
ATOM 800 C C . GLU A 1 103 ? -9.056 -5.098 -6.427 1.00 90.56 103 GLU A C 1
ATOM 802 O O . GLU A 1 103 ? -9.567 -4.905 -5.323 1.00 90.56 103 GLU A O 1
ATOM 807 N N . ILE A 1 104 ? -7.769 -4.816 -6.661 1.00 92.56 104 ILE A N 1
ATOM 808 C CA . ILE A 1 104 ? -6.868 -4.287 -5.623 1.00 92.56 104 ILE A CA 1
ATOM 809 C C . ILE A 1 104 ? -7.372 -2.935 -5.121 1.00 92.56 104 ILE A C 1
ATOM 811 O O . ILE A 1 104 ? -7.384 -2.686 -3.914 1.00 92.56 104 ILE A O 1
ATOM 815 N N . ARG A 1 105 ? -7.814 -2.062 -6.033 1.00 93.19 105 ARG A N 1
ATOM 816 C CA . ARG A 1 105 ? -8.333 -0.737 -5.680 1.00 93.19 105 ARG A CA 1
ATOM 817 C C . ARG A 1 105 ? -9.585 -0.839 -4.805 1.00 93.19 105 ARG A C 1
ATOM 819 O O . ARG A 1 105 ? -9.672 -0.150 -3.789 1.00 93.19 105 ARG A O 1
ATOM 826 N N . GLN A 1 106 ? -10.522 -1.712 -5.169 1.00 92.31 106 GLN A N 1
ATOM 827 C CA . GLN A 1 106 ? -11.738 -1.962 -4.399 1.00 92.31 106 GLN A CA 1
ATOM 828 C C . GLN A 1 106 ? -11.420 -2.538 -3.014 1.00 92.31 106 GLN A C 1
ATOM 830 O O . GLN A 1 106 ? -11.919 -2.031 -2.010 1.00 92.31 106 GLN A O 1
ATOM 835 N N . ASN A 1 107 ? -10.546 -3.541 -2.940 1.00 92.62 107 ASN A N 1
ATOM 836 C CA . ASN A 1 107 ? -10.164 -4.166 -1.674 1.00 92.62 107 ASN A CA 1
ATOM 837 C C . ASN A 1 107 ? -9.438 -3.175 -0.750 1.00 92.62 107 ASN A C 1
ATOM 839 O O . ASN A 1 107 ? -9.748 -3.096 0.440 1.00 92.62 107 ASN A O 1
ATOM 843 N N . ALA A 1 108 ? -8.532 -2.354 -1.291 1.00 94.19 108 ALA A N 1
ATOM 844 C CA . ALA A 1 108 ? -7.861 -1.299 -0.534 1.00 94.19 108 ALA A CA 1
ATOM 845 C C . ALA A 1 108 ? -8.853 -0.251 -0.009 1.00 94.19 108 ALA A C 1
ATOM 847 O O . ALA A 1 108 ? -8.739 0.189 1.136 1.00 94.19 108 ALA A O 1
ATOM 848 N N . HIS A 1 109 ? -9.852 0.113 -0.818 1.00 94.38 109 HIS A N 1
ATOM 849 C CA . HIS A 1 109 ? -10.921 1.015 -0.403 1.00 94.38 109 HIS A CA 1
ATOM 850 C C . HIS A 1 109 ? -11.758 0.423 0.740 1.00 94.38 109 HIS A C 1
ATOM 852 O O . HIS A 1 109 ? -12.016 1.108 1.730 1.00 94.38 109 HIS A O 1
ATOM 858 N N . SER A 1 110 ? -12.123 -0.861 0.662 1.00 92.69 110 SER A N 1
ATOM 859 C CA . SER A 1 110 ? -12.837 -1.551 1.744 1.00 92.69 110 SER A CA 1
ATOM 860 C C . SER A 1 110 ? -12.029 -1.570 3.043 1.00 92.69 110 SER A C 1
ATOM 862 O O . SER A 1 110 ? -12.571 -1.218 4.091 1.00 92.69 110 SER A O 1
ATOM 864 N N . VAL A 1 111 ? -10.732 -1.896 2.983 1.00 93.81 111 VAL A N 1
ATOM 865 C CA . VAL A 1 111 ? -9.832 -1.840 4.150 1.00 93.81 111 VAL A CA 1
ATOM 866 C C . VAL A 1 111 ? -9.810 -0.431 4.746 1.00 93.81 111 VAL A C 1
ATOM 868 O O . VAL A 1 111 ? -10.013 -0.267 5.950 1.00 93.81 111 VAL A O 1
ATOM 871 N N . LYS A 1 112 ? -9.631 0.598 3.910 1.00 94.69 112 LYS A N 1
ATOM 872 C CA . LYS A 1 112 ? -9.603 1.997 4.353 1.00 94.69 112 LYS A CA 1
ATOM 873 C C . LYS A 1 112 ? -10.903 2.410 5.046 1.00 94.69 112 LYS A C 1
ATOM 875 O O . LYS A 1 112 ? -10.857 2.981 6.133 1.00 94.69 112 LYS A O 1
ATOM 880 N N . ASN A 1 113 ? -12.049 2.069 4.463 1.00 93.94 113 ASN A N 1
ATOM 881 C CA . ASN A 1 113 ? -13.360 2.409 5.013 1.00 93.94 113 ASN A CA 1
ATOM 882 C C . ASN A 1 113 ? -13.621 1.738 6.366 1.00 93.94 113 ASN A C 1
ATOM 884 O O . ASN A 1 113 ? -14.203 2.366 7.251 1.00 93.94 113 ASN A O 1
ATOM 888 N N . ILE A 1 114 ? -13.190 0.484 6.541 1.00 92.06 114 ILE A N 1
ATOM 889 C CA . ILE A 1 114 ? -13.295 -0.209 7.831 1.00 92.06 114 ILE A CA 1
ATOM 890 C C . ILE A 1 114 ? -12.446 0.515 8.884 1.00 92.06 114 ILE A C 1
ATOM 892 O O . ILE A 1 114 ? -12.946 0.823 9.966 1.00 92.06 114 ILE A O 1
ATOM 896 N N . PHE A 1 115 ? -11.200 0.877 8.561 1.00 92.19 115 PHE A N 1
ATOM 897 C CA . PHE A 1 115 ? -10.355 1.645 9.480 1.00 92.19 115 PHE A CA 1
ATOM 898 C C . PHE A 1 115 ? -10.920 3.030 9.811 1.00 92.19 115 PHE A C 1
ATOM 900 O O . PHE A 1 115 ? -10.827 3.459 10.957 1.00 92.19 115 PHE A O 1
ATOM 907 N N . ASP A 1 116 ? -11.551 3.713 8.857 1.00 92.25 116 ASP A N 1
ATOM 908 C CA . ASP A 1 116 ? -12.204 5.007 9.097 1.00 92.25 116 ASP A CA 1
ATOM 909 C C . ASP A 1 116 ? -13.445 4.891 9.985 1.00 92.25 116 ASP A C 1
ATOM 911 O O . ASP A 1 116 ? -13.760 5.807 10.746 1.00 92.25 116 ASP A O 1
ATOM 915 N N . ARG A 1 117 ? -14.172 3.772 9.912 1.00 90.56 117 ARG A N 1
ATOM 916 C CA . ARG A 1 117 ? -15.255 3.473 10.860 1.00 90.56 117 ARG A CA 1
ATOM 917 C C . ARG A 1 117 ? -14.707 3.157 12.246 1.00 90.56 117 ARG A C 1
ATOM 919 O O . ARG A 1 117 ? -15.168 3.747 13.216 1.00 90.56 117 ARG A O 1
ATOM 926 N N . LEU A 1 118 ? -13.703 2.286 12.331 1.00 88.31 118 LEU A N 1
ATOM 927 C CA . LEU A 1 118 ? -13.049 1.931 13.590 1.00 88.31 118 LEU A CA 1
ATOM 928 C C . LEU A 1 118 ? -12.474 3.161 14.290 1.00 88.31 118 LEU A C 1
ATOM 930 O O . LEU A 1 118 ? -12.705 3.338 15.480 1.00 88.31 118 LEU A O 1
ATOM 934 N N . LYS A 1 119 ? -11.796 4.046 13.551 1.00 88.31 119 LYS A N 1
ATOM 935 C CA . LYS A 1 119 ? -11.280 5.300 14.099 1.00 88.31 119 LYS A CA 1
ATOM 936 C C . LYS A 1 119 ? -12.391 6.170 14.678 1.00 88.31 119 LYS A C 1
ATOM 938 O O . LYS A 1 119 ? -12.229 6.656 15.786 1.00 88.31 119 LYS A O 1
ATOM 943 N N . ARG A 1 120 ? -13.521 6.326 13.981 1.00 88.38 120 ARG A N 1
ATOM 944 C CA . ARG A 1 120 ? -14.661 7.104 14.497 1.00 88.38 120 ARG A CA 1
ATOM 945 C C . ARG A 1 120 ? -15.212 6.531 15.803 1.00 88.38 120 ARG A C 1
ATOM 947 O O . ARG A 1 120 ? -15.332 7.270 16.771 1.00 88.38 120 ARG A O 1
ATOM 954 N N . LEU A 1 121 ? -15.449 5.219 15.854 1.00 85.62 121 LEU A N 1
ATOM 955 C CA . LEU A 1 121 ? -15.926 4.536 17.067 1.00 85.62 121 LEU A CA 1
ATOM 956 C C . LEU A 1 121 ? -14.947 4.675 18.242 1.00 85.62 121 LEU A C 1
ATOM 958 O O . LEU A 1 121 ? -15.342 4.733 19.405 1.00 85.62 121 LEU A O 1
ATOM 962 N N . LEU A 1 122 ? -13.654 4.700 17.936 1.00 83.19 122 LEU A N 1
ATOM 963 C CA . LEU A 1 122 ? -12.599 4.870 18.919 1.00 83.19 122 LEU A CA 1
ATOM 964 C C . LEU A 1 122 ? -12.469 6.328 19.388 1.00 83.19 122 LEU A C 1
ATOM 966 O O . LEU A 1 122 ? -12.375 6.565 20.588 1.00 83.19 122 LEU A O 1
ATOM 970 N N . ASP A 1 123 ? -12.537 7.300 18.482 1.00 85.19 123 ASP A N 1
ATOM 971 C CA . ASP A 1 123 ? -12.510 8.727 18.819 1.00 85.19 123 ASP A CA 1
ATOM 972 C C . ASP A 1 123 ? -13.728 9.112 19.684 1.00 85.19 123 ASP A C 1
ATOM 974 O O . ASP A 1 123 ? -13.580 9.850 20.657 1.00 85.19 123 ASP A O 1
ATOM 978 N N . GLU A 1 124 ? -14.910 8.540 19.416 1.00 83.62 124 GLU A N 1
ATOM 979 C CA . GLU A 1 124 ? -16.100 8.683 20.273 1.00 83.62 124 GLU A CA 1
ATOM 980 C C . GLU A 1 124 ? -15.824 8.222 21.711 1.00 83.62 124 GLU A C 1
ATOM 982 O O . GLU A 1 124 ? -16.236 8.885 22.668 1.00 83.62 124 GLU A O 1
ATOM 987 N N . ARG A 1 125 ? -15.045 7.142 21.876 1.00 77.75 125 ARG A N 1
ATOM 988 C CA . ARG A 1 125 ? -14.666 6.610 23.190 1.00 77.75 125 ARG A CA 1
ATOM 989 C C . ARG A 1 125 ? -13.761 7.539 23.993 1.00 77.75 125 ARG A C 1
ATOM 991 O O . ARG A 1 125 ? -13.749 7.459 25.218 1.00 77.75 125 ARG A O 1
ATOM 998 N N . ARG A 1 126 ? -13.032 8.428 23.325 1.00 79.00 126 ARG A N 1
ATOM 999 C CA . ARG A 1 126 ? -12.165 9.416 23.974 1.00 79.00 126 ARG A CA 1
ATOM 1000 C C . ARG A 1 126 ? -12.955 10.553 24.640 1.00 79.00 126 ARG A C 1
ATOM 1002 O O . ARG A 1 126 ? -12.383 11.342 25.387 1.00 79.00 126 ARG A O 1
ATOM 1009 N N . THR A 1 127 ? -14.262 10.650 24.389 1.00 81.56 127 THR A N 1
ATOM 1010 C CA . THR A 1 127 ? -15.111 11.701 24.963 1.00 81.56 127 THR A CA 1
ATOM 1011 C C . THR A 1 127 ? -15.226 11.537 26.487 1.00 81.56 127 THR A C 1
ATOM 1013 O O . THR A 1 127 ? -15.606 10.458 26.953 1.00 81.56 127 THR A O 1
ATOM 1016 N N . PRO A 1 128 ? -14.948 12.581 27.293 1.00 77.19 128 PRO A N 1
ATOM 1017 C CA . PRO A 1 128 ? -15.064 12.501 28.747 1.00 77.19 128 PRO A CA 1
ATOM 1018 C C . PRO A 1 128 ? -16.459 12.044 29.193 1.00 77.19 128 PRO A C 1
ATOM 1020 O O . PRO A 1 128 ? -17.469 12.597 28.764 1.00 77.19 128 PRO A O 1
ATOM 1023 N N . GLY A 1 129 ? -16.515 11.034 30.066 1.00 73.81 129 GLY A N 1
ATOM 1024 C CA . GLY A 1 129 ? -17.771 10.479 30.586 1.00 73.81 129 GLY A CA 1
ATOM 1025 C C . GLY A 1 129 ? -18.458 9.456 29.675 1.00 73.81 129 GLY A C 1
ATOM 1026 O O . GLY A 1 129 ? -19.486 8.903 30.063 1.00 73.81 129 GLY A O 1
ATOM 1027 N N . TYR A 1 130 ? -17.899 9.155 28.501 1.00 76.12 130 TYR A N 1
ATOM 1028 C CA . TYR A 1 130 ? -18.422 8.107 27.635 1.00 76.12 130 TYR A CA 1
ATOM 1029 C C . TYR A 1 130 ? -18.009 6.716 28.130 1.00 76.12 130 TYR A C 1
ATOM 1031 O O . TYR A 1 130 ? -16.827 6.381 28.215 1.00 76.12 130 TYR A O 1
ATOM 1039 N N . VAL A 1 131 ? -19.003 5.875 28.414 1.00 75.75 131 VAL A N 1
ATOM 1040 C CA . VAL A 1 131 ? -18.812 4.448 28.682 1.00 75.75 131 VAL A CA 1
ATOM 1041 C C . VAL A 1 131 ? -19.382 3.684 27.488 1.00 75.75 131 VAL A C 1
ATOM 1043 O O . VAL A 1 131 ? -20.599 3.706 27.294 1.00 75.75 131 VAL A O 1
ATOM 1046 N N . PRO A 1 132 ? -18.546 3.029 26.661 1.00 78.62 132 PRO A N 1
ATOM 1047 C CA . PRO A 1 132 ? -19.041 2.303 25.500 1.00 78.62 132 PRO A CA 1
ATOM 1048 C C . PRO A 1 132 ? -19.982 1.182 25.940 1.00 78.62 132 PRO A C 1
ATOM 1050 O O . PRO A 1 132 ? -19.624 0.336 26.762 1.00 78.62 132 PRO A O 1
ATOM 1053 N N . GLY A 1 133 ? -21.179 1.159 25.357 1.00 82.88 133 GLY A N 1
ATOM 1054 C CA . GLY A 1 133 ? -22.108 0.048 25.525 1.00 82.88 133 GLY A CA 1
ATOM 1055 C C . GLY A 1 133 ? -21.537 -1.255 24.956 1.00 82.88 133 GLY A C 1
ATOM 1056 O O . GLY A 1 133 ? -20.658 -1.252 24.089 1.00 82.88 133 GLY A O 1
ATOM 1057 N N . ARG A 1 134 ? -22.078 -2.392 25.408 1.00 85.62 134 ARG A N 1
ATOM 1058 C CA . ARG A 1 134 ? -21.690 -3.730 24.924 1.00 85.62 134 ARG A CA 1
ATOM 1059 C C . ARG A 1 134 ? -21.736 -3.839 23.394 1.00 85.62 134 ARG A C 1
ATOM 1061 O O . ARG A 1 134 ? -20.822 -4.399 22.797 1.00 85.62 134 ARG A O 1
ATOM 1068 N N . GLU A 1 135 ? -22.758 -3.258 22.771 1.00 86.38 135 GLU A N 1
ATOM 1069 C CA . GLU A 1 135 ? -22.954 -3.261 21.314 1.00 86.38 135 GLU A CA 1
ATOM 1070 C C . GLU A 1 135 ? -21.813 -2.568 20.556 1.00 86.38 135 GLU A C 1
ATOM 1072 O O . GLU A 1 135 ? -21.383 -3.039 19.502 1.00 86.38 135 GLU A O 1
ATOM 1077 N N . VAL A 1 136 ? -21.264 -1.483 21.110 1.00 84.38 136 VAL A N 1
ATOM 1078 C CA . VAL A 1 136 ? -20.134 -0.756 20.512 1.00 84.38 136 VAL A CA 1
ATOM 1079 C C . VAL A 1 136 ? -18.876 -1.618 20.552 1.00 84.38 136 VAL A C 1
ATOM 1081 O O . VAL A 1 136 ? -18.181 -1.748 19.546 1.00 84.38 136 VAL A O 1
ATOM 1084 N N . LEU A 1 137 ? -18.608 -2.275 21.685 1.00 85.19 137 LEU A N 1
ATOM 1085 C CA . LEU A 1 137 ? -17.464 -3.182 21.824 1.00 85.19 137 LEU A CA 1
ATOM 1086 C C . LEU A 1 137 ? -17.575 -4.385 20.875 1.00 85.19 137 LEU A C 1
ATOM 1088 O O . LEU A 1 137 ? -16.589 -4.778 20.253 1.00 85.19 137 LEU A O 1
ATOM 1092 N N . GLU A 1 138 ? -18.771 -4.958 20.727 1.00 89.50 138 GLU A N 1
ATOM 1093 C CA . GLU A 1 138 ? -19.027 -6.045 19.776 1.00 89.50 138 GLU A CA 1
ATOM 1094 C C . GLU A 1 138 ? -18.877 -5.587 18.318 1.00 89.50 138 GLU A C 1
ATOM 1096 O O . GLU A 1 138 ? -18.320 -6.323 17.501 1.00 89.50 138 GLU A O 1
ATOM 1101 N N . THR A 1 139 ? -19.284 -4.356 18.002 1.00 89.75 139 THR A N 1
ATOM 1102 C CA . THR A 1 139 ? -19.080 -3.748 16.678 1.00 89.75 139 THR A CA 1
ATOM 1103 C C . THR A 1 139 ? -17.595 -3.564 16.374 1.00 89.75 139 THR A C 1
ATOM 1105 O O . THR A 1 139 ? -17.144 -3.960 15.301 1.00 89.75 139 THR A O 1
ATOM 1108 N N . ILE A 1 140 ? -16.806 -3.054 17.328 1.00 87.31 140 ILE A N 1
ATOM 1109 C CA . ILE A 1 140 ? -15.350 -2.907 17.167 1.00 87.31 140 ILE A CA 1
ATOM 1110 C C . ILE A 1 140 ? -14.689 -4.271 16.929 1.00 87.31 140 ILE A C 1
ATOM 1112 O O . ILE A 1 140 ? -13.870 -4.399 16.018 1.00 87.31 140 ILE A O 1
ATOM 1116 N N . ARG A 1 141 ? -15.064 -5.311 17.692 1.00 89.19 141 ARG A N 1
ATOM 1117 C CA . ARG A 1 141 ? -14.546 -6.676 17.478 1.00 89.19 141 ARG A CA 1
ATOM 1118 C C . ARG A 1 141 ? -14.887 -7.195 16.082 1.00 89.19 141 ARG A C 1
ATOM 1120 O O . ARG A 1 141 ? -14.002 -7.696 15.396 1.00 89.19 141 ARG A O 1
ATOM 1127 N N . ARG A 1 142 ? -16.138 -7.028 15.643 1.00 91.50 142 ARG A N 1
ATOM 1128 C CA . ARG A 1 142 ? -16.589 -7.466 14.316 1.00 91.50 142 ARG A CA 1
ATOM 1129 C C . ARG A 1 142 ? -15.835 -6.754 13.194 1.00 91.50 142 ARG A C 1
ATOM 1131 O O . ARG A 1 142 ? -15.318 -7.419 12.304 1.00 91.50 142 ARG A O 1
ATOM 1138 N N . GLU A 1 143 ? -15.742 -5.427 13.240 1.00 90.06 143 GLU A N 1
ATOM 1139 C CA . GLU A 1 143 ? -15.029 -4.644 12.220 1.00 90.06 143 GLU A CA 1
ATOM 1140 C C . GLU A 1 143 ? -13.526 -4.975 12.212 1.00 90.06 143 GLU A C 1
ATOM 1142 O O . GLU A 1 143 ? -12.925 -5.072 11.143 1.00 90.06 143 GLU A O 1
ATOM 1147 N N . ARG A 1 144 ? -12.917 -5.229 13.379 1.00 88.81 144 ARG A N 1
ATOM 1148 C CA . ARG A 1 144 ? -11.531 -5.716 13.472 1.00 88.81 144 ARG A CA 1
ATOM 1149 C C . ARG A 1 144 ? -11.367 -7.066 12.768 1.00 88.81 144 ARG A C 1
ATOM 1151 O O . ARG A 1 144 ? -10.435 -7.247 11.991 1.00 88.81 144 ARG A O 1
ATOM 1158 N N . ASP A 1 145 ? -12.256 -8.017 13.015 1.00 90.62 145 ASP A N 1
ATOM 1159 C CA . ASP A 1 145 ? -12.150 -9.342 12.398 1.00 90.62 145 ASP A CA 1
ATOM 1160 C C . ASP A 1 145 ? -12.393 -9.263 10.878 1.00 90.62 145 ASP A C 1
ATOM 1162 O O . ASP A 1 145 ? -11.689 -9.899 10.090 1.00 90.62 145 ASP A O 1
ATOM 1166 N N . MET A 1 146 ? -13.312 -8.394 10.443 1.00 91.44 146 MET A N 1
ATOM 1167 C CA . MET A 1 146 ? -13.521 -8.084 9.027 1.00 91.44 146 MET A CA 1
ATOM 1168 C C . MET A 1 146 ? -12.279 -7.469 8.376 1.00 91.44 146 MET A C 1
ATOM 1170 O O . MET A 1 146 ? -11.926 -7.864 7.264 1.00 91.44 146 MET A O 1
ATOM 1174 N N . VAL A 1 147 ? -11.593 -6.529 9.043 1.00 91.69 147 VAL A N 1
ATOM 1175 C CA . VAL A 1 147 ? -10.404 -5.891 8.459 1.00 91.69 147 VAL A CA 1
ATOM 1176 C C . VAL A 1 147 ? -9.239 -6.865 8.336 1.00 91.69 147 VAL A C 1
ATOM 1178 O O . VAL A 1 147 ? -8.522 -6.816 7.342 1.00 91.69 147 VAL A O 1
ATOM 1181 N N . VAL A 1 148 ? -9.074 -7.791 9.287 1.00 91.25 148 VAL A N 1
ATOM 1182 C CA . VAL A 1 148 ? -8.053 -8.849 9.206 1.00 91.25 148 VAL A CA 1
ATOM 1183 C C . VAL A 1 148 ? -8.251 -9.691 7.946 1.00 91.25 148 VAL A C 1
ATOM 1185 O O . VAL A 1 148 ? -7.301 -9.898 7.188 1.00 91.25 148 VAL A O 1
ATOM 1188 N N . ASN A 1 149 ? -9.488 -10.116 7.683 1.00 91.94 149 ASN A N 1
ATOM 1189 C CA . ASN A 1 149 ? -9.815 -10.888 6.486 1.00 91.94 149 ASN A CA 1
ATOM 1190 C C . ASN A 1 149 ? -9.601 -10.064 5.207 1.00 91.94 149 ASN A C 1
ATOM 1192 O O . ASN A 1 149 ? -8.933 -10.530 4.283 1.00 91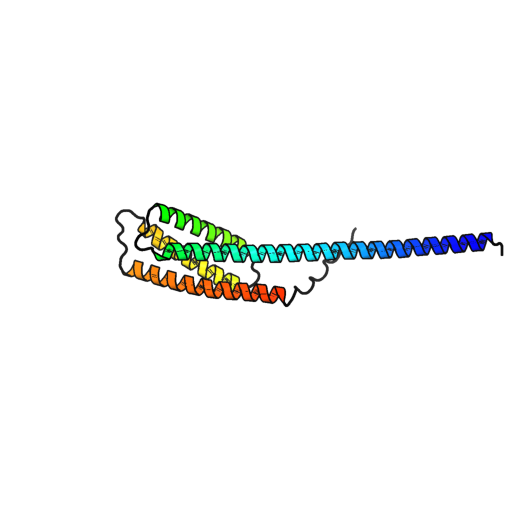.94 149 ASN A O 1
ATOM 1196 N N . ALA A 1 150 ? -10.072 -8.813 5.182 1.00 92.12 150 ALA A N 1
ATOM 1197 C CA . ALA A 1 150 ? -9.918 -7.920 4.033 1.00 92.12 150 ALA A CA 1
ATOM 1198 C C . ALA A 1 150 ? -8.442 -7.619 3.705 1.00 92.12 150 ALA A C 1
ATOM 1200 O O . ALA A 1 150 ? -8.064 -7.561 2.535 1.00 92.12 150 ALA A O 1
ATOM 1201 N N . ILE A 1 151 ? -7.581 -7.471 4.719 1.00 93.81 151 ILE A N 1
ATOM 1202 C CA . ILE A 1 151 ? -6.129 -7.326 4.528 1.00 93.81 151 ILE A CA 1
ATOM 1203 C C . ILE A 1 151 ? -5.537 -8.601 3.914 1.00 93.81 151 ILE A C 1
ATOM 1205 O O . ILE A 1 151 ? -4.691 -8.511 3.022 1.00 93.81 151 ILE A O 1
ATOM 1209 N N . GLY A 1 152 ? -5.985 -9.780 4.355 1.00 92.19 152 GLY A N 1
ATOM 1210 C CA . GLY A 1 152 ? -5.577 -11.064 3.782 1.00 92.19 152 GLY A CA 1
ATOM 1211 C C . GLY A 1 152 ? -5.913 -11.174 2.293 1.00 92.19 152 GLY A C 1
ATOM 1212 O O . GLY A 1 152 ? -5.034 -11.471 1.481 1.00 92.19 152 GLY A O 1
ATOM 1213 N N . GLU A 1 153 ? -7.155 -10.866 1.922 1.00 92.69 153 GLU A N 1
ATOM 1214 C CA . GLU A 1 153 ? -7.614 -10.863 0.527 1.00 92.69 153 GLU A CA 1
ATOM 1215 C C . GLU A 1 153 ? -6.855 -9.844 -0.328 1.00 92.69 153 GLU A C 1
ATOM 1217 O O . GLU A 1 153 ? -6.371 -10.170 -1.417 1.00 92.69 153 GLU A O 1
ATOM 1222 N N . LEU A 1 154 ? -6.673 -8.623 0.184 1.00 94.62 154 LEU A N 1
ATOM 1223 C CA . LEU A 1 154 ? -5.909 -7.583 -0.497 1.00 94.62 154 LEU A CA 1
ATOM 1224 C C . LEU A 1 154 ? -4.459 -8.012 -0.738 1.00 94.62 154 LEU A C 1
ATOM 1226 O O . LEU A 1 154 ? -3.941 -7.847 -1.842 1.00 94.62 154 LEU A O 1
ATOM 1230 N N . ARG A 1 155 ? -3.808 -8.598 0.272 1.00 94.25 155 ARG A N 1
ATOM 1231 C CA . ARG A 1 155 ? -2.434 -9.098 0.158 1.00 94.25 155 ARG A CA 1
ATOM 1232 C C . ARG A 1 155 ? -2.327 -10.170 -0.925 1.00 94.25 155 ARG A C 1
ATOM 1234 O O . ARG A 1 155 ? -1.381 -10.144 -1.709 1.00 94.25 155 ARG A O 1
ATOM 1241 N N . LEU A 1 156 ? -3.284 -11.094 -0.996 1.00 93.56 156 LEU A N 1
ATOM 1242 C CA . LEU A 1 156 ? -3.316 -12.119 -2.042 1.00 93.56 156 LEU A CA 1
ATOM 1243 C C . LEU A 1 156 ? -3.532 -11.512 -3.434 1.00 93.56 156 LEU A C 1
ATOM 1245 O O . LEU A 1 156 ? -2.874 -11.929 -4.386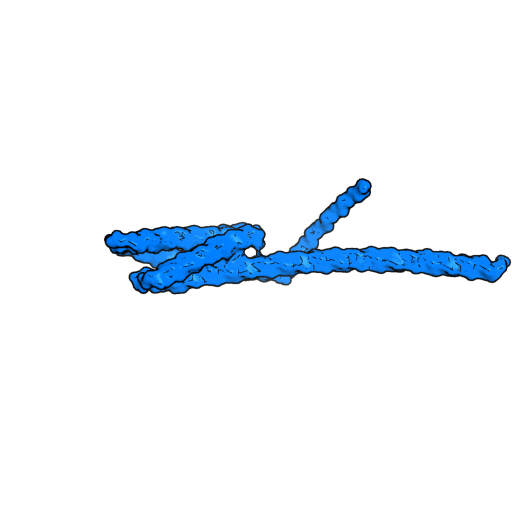 1.00 93.56 156 LEU A O 1
ATOM 1249 N N . ALA A 1 157 ? -4.410 -10.516 -3.572 1.00 93.00 157 ALA A N 1
ATOM 1250 C CA . ALA A 1 157 ? -4.603 -9.797 -4.831 1.00 93.00 157 ALA A CA 1
ATOM 1251 C C . ALA A 1 157 ? -3.316 -9.079 -5.282 1.00 93.00 157 ALA A C 1
ATOM 1253 O O . ALA A 1 157 ? -2.870 -9.277 -6.410 1.00 93.00 157 ALA A O 1
ATOM 1254 N N . MET A 1 158 ? -2.654 -8.357 -4.375 1.00 93.88 158 MET A N 1
ATOM 1255 C CA . MET A 1 158 ? -1.369 -7.692 -4.625 1.00 93.88 158 MET A CA 1
ATOM 1256 C C . MET A 1 158 ? -0.261 -8.670 -5.037 1.00 93.88 158 MET A C 1
ATOM 1258 O O . MET A 1 158 ? 0.491 -8.400 -5.971 1.00 93.88 158 MET A O 1
ATOM 1262 N N . LEU A 1 159 ? -0.157 -9.825 -4.372 1.00 91.81 159 LEU A N 1
ATOM 1263 C CA . LEU A 1 159 ? 0.821 -10.856 -4.730 1.00 91.81 159 LEU A CA 1
ATOM 1264 C C . LEU A 1 159 ? 0.540 -11.461 -6.110 1.00 91.81 159 LEU A C 1
ATOM 1266 O O . LEU A 1 159 ? 1.479 -11.694 -6.872 1.00 91.81 159 LEU A O 1
ATOM 1270 N N . ARG A 1 160 ? -0.735 -11.690 -6.452 1.00 91.25 160 ARG A N 1
ATOM 1271 C CA . ARG A 1 160 ? -1.134 -12.165 -7.786 1.00 91.25 160 ARG A CA 1
ATOM 1272 C C . ARG A 1 160 ? -0.770 -11.152 -8.869 1.00 91.25 160 ARG A C 1
ATOM 1274 O O . ARG A 1 160 ? -0.252 -11.562 -9.904 1.00 91.25 160 ARG A O 1
ATOM 1281 N N . ASP A 1 161 ? -0.993 -9.863 -8.632 1.00 90.12 161 ASP A N 1
ATOM 1282 C CA . ASP A 1 161 ? -0.631 -8.803 -9.579 1.00 90.12 161 ASP A CA 1
ATOM 1283 C C . ASP A 1 161 ? 0.888 -8.714 -9.793 1.00 90.12 161 ASP A C 1
ATOM 1285 O O . ASP A 1 161 ? 1.364 -8.794 -10.926 1.00 90.12 161 ASP A O 1
ATOM 1289 N N . LEU A 1 162 ? 1.670 -8.709 -8.707 1.00 87.88 162 LEU A N 1
ATOM 1290 C CA . LEU A 1 162 ? 3.135 -8.740 -8.790 1.00 87.88 162 LEU A CA 1
ATOM 1291 C C . LEU A 1 162 ? 3.656 -9.996 -9.507 1.00 87.88 162 LEU A C 1
ATOM 1293 O O . LEU A 1 162 ? 4.624 -9.922 -10.264 1.00 87.88 162 LEU A O 1
ATOM 1297 N N . HIS A 1 163 ? 3.022 -11.152 -9.293 1.00 87.62 163 HIS A N 1
ATOM 1298 C CA . HIS A 1 163 ? 3.385 -12.384 -9.988 1.00 87.62 163 HIS A CA 1
ATOM 1299 C C . HIS A 1 163 ? 3.063 -12.311 -11.487 1.00 87.62 163 HIS A C 1
ATOM 1301 O O . HIS A 1 163 ? 3.905 -12.671 -12.309 1.00 87.62 163 HIS A O 1
ATOM 1307 N N . ARG A 1 164 ? 1.886 -11.791 -11.864 1.00 83.75 164 ARG A N 1
ATOM 1308 C CA . ARG A 1 164 ? 1.521 -11.571 -13.275 1.00 83.75 164 ARG A CA 1
ATOM 1309 C C . ARG A 1 164 ? 2.522 -10.653 -13.971 1.00 83.75 164 ARG A C 1
ATOM 1311 O O . ARG A 1 164 ? 2.951 -10.980 -15.074 1.00 83.75 164 ARG A O 1
ATOM 1318 N N . ALA A 1 165 ? 2.935 -9.571 -13.313 1.00 78.56 165 ALA A N 1
ATOM 1319 C CA . ALA A 1 165 ? 3.938 -8.643 -13.827 1.00 78.56 165 ALA A CA 1
ATOM 1320 C C . ALA A 1 165 ? 5.318 -9.296 -14.031 1.00 78.56 165 ALA A C 1
ATOM 1322 O O . ALA A 1 165 ? 6.018 -8.980 -14.991 1.00 78.56 165 ALA A O 1
ATOM 1323 N N . ALA A 1 166 ? 5.701 -10.232 -13.156 1.00 75.94 166 ALA A N 1
ATOM 1324 C CA . ALA A 1 166 ? 6.962 -10.964 -13.264 1.00 75.94 166 ALA A CA 1
ATOM 1325 C C . ALA A 1 166 ? 6.953 -12.023 -14.383 1.00 75.94 166 ALA A C 1
ATOM 1327 O O . ALA A 1 166 ? 7.973 -12.232 -15.036 1.00 75.94 166 ALA A O 1
ATOM 1328 N N . VAL A 1 167 ? 5.815 -12.693 -14.603 1.00 74.94 167 VAL A N 1
ATOM 1329 C CA . VAL A 1 167 ? 5.674 -13.764 -15.610 1.00 74.94 167 VAL A CA 1
ATOM 1330 C C . VAL A 1 167 ? 5.392 -13.203 -17.005 1.00 74.94 167 VAL A C 1
ATOM 1332 O O . VAL A 1 167 ? 5.875 -13.738 -18.000 1.00 74.94 167 VAL A O 1
ATOM 1335 N N . THR A 1 168 ? 4.618 -12.121 -17.089 1.00 62.81 168 THR A N 1
ATOM 1336 C CA . THR A 1 168 ? 4.254 -11.467 -18.349 1.00 62.81 168 THR A CA 1
ATOM 1337 C C . THR A 1 168 ? 4.737 -10.019 -18.303 1.00 62.81 168 THR A C 1
ATOM 1339 O O . THR A 1 168 ? 3.974 -9.144 -17.886 1.00 62.81 168 THR A O 1
ATOM 1342 N N . PRO A 1 169 ? 5.988 -9.728 -18.712 1.00 56.50 169 PRO A N 1
ATOM 1343 C CA . PRO A 1 169 ? 6.429 -8.345 -18.822 1.00 56.50 169 PRO A CA 1
ATOM 1344 C C . PRO A 1 169 ? 5.467 -7.595 -19.758 1.00 56.50 169 PRO A C 1
ATOM 1346 O O . PRO A 1 169 ? 4.994 -8.187 -20.740 1.00 56.50 169 PRO A O 1
ATOM 1349 N N . PRO A 1 170 ? 5.121 -6.330 -19.456 1.00 54.00 170 PRO A N 1
ATOM 1350 C CA . PRO A 1 170 ? 4.104 -5.600 -20.198 1.00 54.00 170 PRO A CA 1
ATOM 1351 C C . PRO A 1 170 ? 4.400 -5.669 -21.697 1.00 54.00 170 PRO A C 1
ATOM 1353 O O . PRO A 1 170 ? 5.529 -5.438 -22.138 1.00 54.00 170 PRO A O 1
ATOM 1356 N N . ARG A 1 171 ? 3.381 -6.021 -22.498 1.00 53.03 171 ARG A N 1
ATOM 1357 C CA . ARG A 1 171 ? 3.471 -5.918 -23.960 1.00 53.03 171 ARG A CA 1
ATOM 1358 C C . ARG A 1 171 ? 3.961 -4.510 -24.269 1.00 53.03 171 ARG A C 1
ATOM 1360 O O . ARG A 1 171 ? 3.305 -3.554 -23.857 1.00 53.03 171 ARG A O 1
ATOM 1367 N N . ARG A 1 172 ? 5.110 -4.425 -24.956 1.00 49.62 172 ARG A N 1
ATOM 1368 C CA . ARG A 1 172 ? 5.741 -3.183 -25.423 1.00 49.62 172 ARG A CA 1
ATOM 1369 C C . ARG A 1 172 ? 4.647 -2.174 -25.743 1.00 49.62 172 ARG A C 1
ATOM 1371 O O . ARG A 1 172 ? 3.839 -2.441 -26.638 1.00 49.62 172 ARG A O 1
ATOM 1378 N N . ARG A 1 173 ? 4.588 -1.057 -25.005 1.00 49.84 173 ARG A N 1
ATOM 1379 C CA . ARG A 1 173 ? 3.738 0.056 -25.435 1.00 49.84 173 ARG A CA 1
ATOM 1380 C C . ARG A 1 173 ? 4.113 0.334 -26.895 1.00 49.84 173 ARG A C 1
ATOM 1382 O O . ARG A 1 173 ? 5.308 0.324 -27.205 1.00 49.84 173 ARG A O 1
ATOM 1389 N N . PRO A 1 174 ? 3.138 0.491 -27.805 1.00 45.69 174 PRO A N 1
ATOM 1390 C CA . PRO A 1 174 ? 3.464 0.864 -29.168 1.00 45.69 174 PRO A CA 1
ATOM 1391 C C . PRO A 1 174 ? 4.327 2.131 -29.109 1.00 45.69 174 PRO A C 1
ATOM 1393 O O . PRO A 1 174 ? 4.067 2.992 -28.260 1.00 45.69 174 PRO A O 1
ATOM 1396 N N . PRO A 1 175 ? 5.385 2.219 -29.932 1.00 44.44 175 PRO A N 1
ATOM 1397 C CA . PRO A 1 175 ? 6.266 3.374 -29.918 1.00 44.44 175 PRO A CA 1
ATOM 1398 C C . PRO A 1 175 ? 5.415 4.632 -30.069 1.00 44.44 175 PRO A C 1
ATOM 1400 O O . PRO A 1 175 ? 4.538 4.692 -30.934 1.00 44.44 175 PRO A O 1
ATOM 1403 N N . VAL A 1 176 ? 5.655 5.618 -29.202 1.00 55.41 176 VAL A N 1
ATOM 1404 C CA . VAL A 1 176 ? 5.052 6.943 -29.354 1.00 55.41 176 VAL A CA 1
ATOM 1405 C C . VAL A 1 176 ? 5.440 7.422 -30.754 1.00 55.41 176 VAL A C 1
ATOM 1407 O O . VAL A 1 176 ? 6.642 7.454 -31.043 1.00 55.41 176 VAL A O 1
ATOM 1410 N N . PRO A 1 177 ? 4.479 7.717 -31.649 1.00 48.00 177 PRO A N 1
ATOM 1411 C CA . PRO A 1 177 ? 4.807 8.182 -32.985 1.00 48.00 177 PRO A CA 1
ATOM 1412 C C . PRO A 1 177 ? 5.679 9.423 -32.833 1.00 48.00 177 PRO A C 1
ATOM 1414 O O . PRO A 1 177 ? 5.306 10.380 -32.156 1.00 48.00 177 PRO A O 1
ATOM 1417 N N . SER A 1 178 ? 6.882 9.367 -33.400 1.00 54.69 178 SER A N 1
ATOM 1418 C CA . SER A 1 178 ? 7.793 10.500 -33.436 1.00 54.69 178 SER A CA 1
ATOM 1419 C C . SER A 1 178 ? 7.058 11.665 -34.085 1.00 54.69 178 SER A C 1
ATOM 1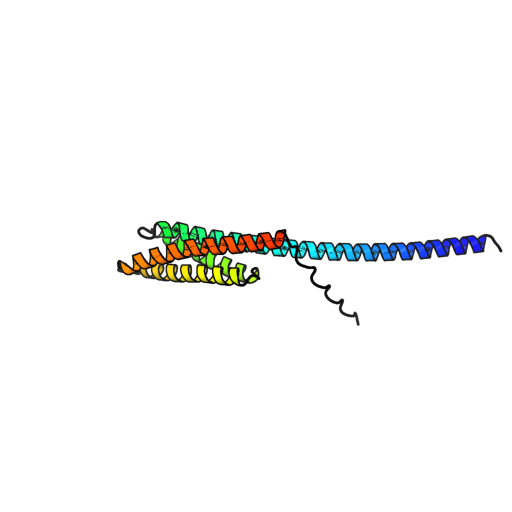421 O O . SER A 1 178 ? 6.734 11.585 -35.272 1.00 54.69 178 SER A O 1
ATOM 1423 N N . SER A 1 179 ? 6.764 12.708 -33.304 1.00 45.59 179 SER A N 1
ATOM 1424 C CA . SER A 1 179 ? 6.157 13.931 -33.820 1.00 45.59 179 SER A CA 1
ATOM 1425 C C . SER A 1 179 ? 6.956 14.402 -35.037 1.00 45.59 179 SER A C 1
ATOM 1427 O O . SER A 1 179 ? 8.191 14.460 -34.949 1.00 45.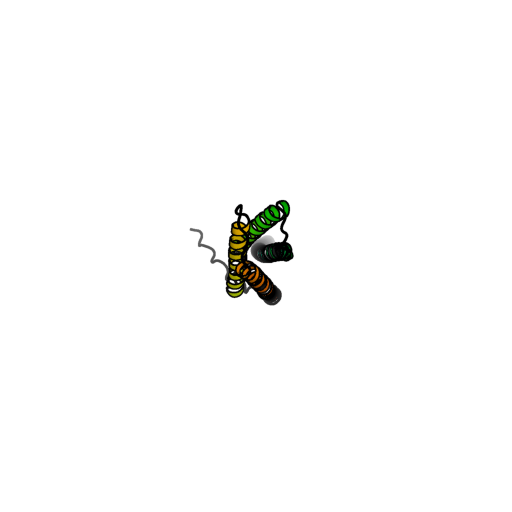59 179 SER A O 1
ATOM 1429 N N . PRO A 1 180 ? 6.301 14.710 -36.169 1.00 52.62 180 PRO A N 1
ATOM 1430 C CA . PRO A 1 180 ? 6.998 15.273 -37.310 1.00 52.62 180 PRO A CA 1
ATOM 1431 C C . PRO A 1 180 ? 7.631 16.587 -36.854 1.00 52.62 180 PRO A C 1
ATOM 1433 O O . PRO A 1 180 ? 6.944 17.477 -36.354 1.00 52.62 180 PRO A O 1
ATOM 1436 N N . ARG A 1 181 ? 8.960 16.675 -36.953 1.00 54.34 181 ARG A N 1
ATOM 1437 C CA . ARG A 1 181 ? 9.660 17.949 -36.796 1.00 54.34 181 ARG A CA 1
ATOM 1438 C C . ARG A 1 181 ? 9.236 18.816 -37.983 1.00 54.34 181 ARG A C 1
ATOM 1440 O O . ARG A 1 181 ? 9.557 18.455 -39.114 1.00 54.34 181 ARG A O 1
ATOM 1447 N N . MET A 1 182 ? 8.452 19.861 -37.714 1.00 49.47 182 MET A N 1
ATOM 1448 C CA . MET A 1 182 ? 8.283 20.993 -38.633 1.00 49.47 182 MET A CA 1
ATOM 1449 C C . MET A 1 182 ? 9.549 21.842 -38.628 1.00 49.47 182 MET A C 1
ATOM 1451 O O . MET A 1 182 ? 10.196 21.908 -37.555 1.00 49.47 182 MET A O 1
#

Sequence (182 aa):
MSEEKAVLLAALIGAAAAILVGGLAFAAAVRQVTKSAEIQRDQAFWQAQRDSYTQFITAAHECVRMLRHFESISEAEWEEIAKWHEKLSLSYSALLLTVLDPEIRQNAHSVKNIFDRLKRLLDERRTPGYVPGREVLETIRRERDMVVNAIGELRLAMLRDLHRAAVTPPRRRPPVPSSPRM

Foldseek 3Di:
DDVVVVVVVVVVVVVVVVVVVVVVVVVVVVVVVVVVVVVVVLVVLLVLLVVLLCQLLVLLVQLLVLLPPLVDDDPVSLVVNVVSLVSNVVSLVSNVVRDPDVVLNVLSVLLNVLSVVLNVLSVQCVDPPDDDDPVSVVSSVVSSVVNVVSSVVSNVVSVVVSVCCVVDPPDPDPPDPDPPDD

Radius of gyration: 30.03 Å; chains: 1; bounding box: 69×35×98 Å